Protein AF-A0A7R9UMK3-F1 (afdb_monomer_lite)

pLDDT: mean 78.73, std 10.6, range [45.69, 90.62]

InterPro domains:
  IPR011989 Armadillo-like helical [G3DSA:1.25.10.10] (1-99)
  IPR016024 Armadillo-type fold [SSF48371] (7-98)

Radius of gyration: 13.6 Å; chains: 1; bounding box: 42×24×35 Å

Structure (mmCIF, N/CA/C/O backbone):
data_AF-A0A7R9UMK3-F1
#
_entry.id   AF-A0A7R9UMK3-F1
#
loop_
_atom_site.group_PDB
_atom_site.id
_atom_site.type_symbol
_atom_site.label_atom_id
_atom_site.label_alt_id
_atom_site.label_comp_id
_atom_site.label_asym_id
_atom_site.label_entity_id
_atom_site.label_seq_id
_atom_site.pdbx_PDB_ins_code
_atom_site.Cartn_x
_atom_site.Cartn_y
_atom_site.Cartn_z
_atom_site.occupancy
_atom_site.B_iso_or_equiv
_atom_site.auth_seq_id
_atom_site.auth_comp_id
_atom_site.auth_asym_id
_atom_site.auth_atom_id
_atom_site.pdbx_PDB_model_num
ATOM 1 N N . LEU A 1 1 ? 23.736 1.283 -17.869 1.00 47.44 1 LEU A N 1
ATOM 2 C CA . LEU A 1 1 ? 22.917 0.227 -17.227 1.00 47.44 1 LEU A CA 1
ATOM 3 C C . LEU A 1 1 ? 22.351 -0.680 -18.312 1.00 47.44 1 LEU A C 1
ATOM 5 O O . LEU A 1 1 ? 21.834 -0.174 -19.297 1.00 47.44 1 LEU A O 1
ATOM 9 N N . VAL A 1 2 ? 22.539 -1.991 -18.178 1.00 45.69 2 VAL A N 1
ATOM 10 C CA . VAL A 1 2 ? 22.278 -2.986 -19.233 1.00 45.69 2 VAL A CA 1
ATOM 11 C C . VAL A 1 2 ? 20.762 -3.095 -19.517 1.00 45.69 2 VAL A C 1
ATOM 13 O O . VAL A 1 2 ? 20.002 -3.282 -18.564 1.00 45.69 2 VAL A O 1
ATOM 16 N N . PRO A 1 3 ? 20.295 -3.036 -20.782 1.00 54.78 3 PRO A N 1
ATOM 17 C CA . PRO A 1 3 ? 18.865 -3.061 -21.139 1.00 54.78 3 PRO A CA 1
ATOM 18 C C . PRO A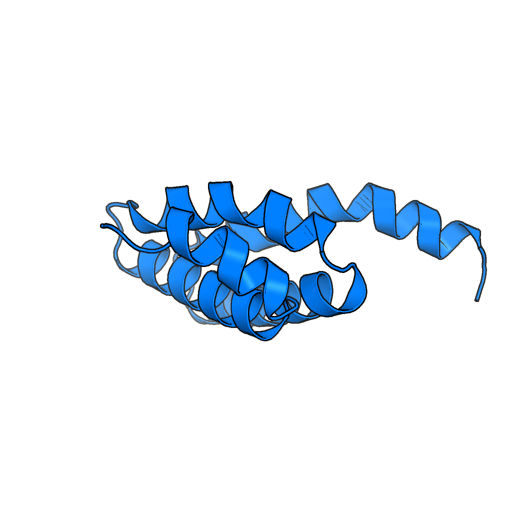 1 3 ? 18.089 -4.287 -20.619 1.00 54.78 3 PRO A C 1
ATOM 20 O O . PRO A 1 3 ? 16.875 -4.229 -20.421 1.00 54.78 3 PRO A O 1
ATOM 23 N N . HIS A 1 4 ? 18.781 -5.400 -20.366 1.00 50.16 4 HIS A N 1
ATOM 24 C CA . HIS A 1 4 ? 18.180 -6.649 -19.894 1.00 50.16 4 HIS A CA 1
ATOM 25 C C . HIS A 1 4 ? 17.728 -6.599 -18.427 1.00 50.16 4 HIS A C 1
ATOM 27 O O . HIS A 1 4 ? 16.719 -7.214 -18.085 1.00 50.16 4 HIS A O 1
ATOM 33 N N . ALA A 1 5 ? 18.404 -5.817 -17.578 1.00 56.62 5 ALA A N 1
ATOM 34 C CA . ALA A 1 5 ? 18.063 -5.701 -16.159 1.00 56.62 5 ALA A CA 1
ATOM 35 C C . ALA A 1 5 ? 16.691 -5.038 -15.952 1.00 56.62 5 ALA A C 1
ATOM 37 O O . ALA A 1 5 ? 15.896 -5.498 -15.138 1.00 56.62 5 ALA A O 1
ATOM 38 N N . ALA A 1 6 ? 16.364 -4.015 -16.751 1.00 57.12 6 ALA A N 1
ATOM 39 C CA . ALA A 1 6 ? 15.068 -3.335 -16.693 1.00 57.12 6 ALA A CA 1
ATOM 40 C C . ALA A 1 6 ? 13.896 -4.243 -17.116 1.00 57.12 6 ALA A C 1
AT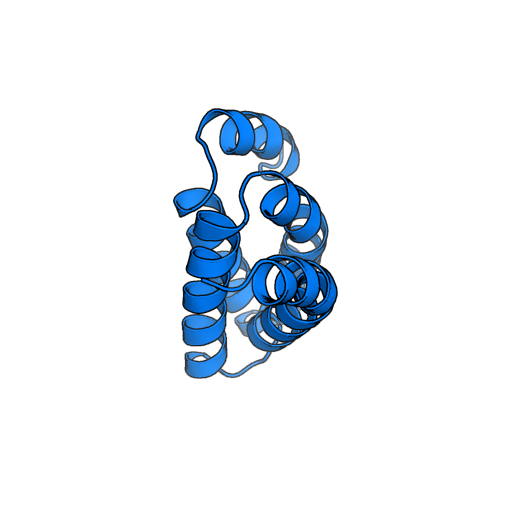OM 42 O O . ALA A 1 6 ? 12.787 -4.117 -16.598 1.00 57.12 6 ALA A O 1
ATOM 43 N N . ARG A 1 7 ? 14.135 -5.180 -18.044 1.00 58.12 7 ARG A N 1
ATOM 44 C CA . ARG A 1 7 ? 13.121 -6.136 -18.516 1.00 58.12 7 ARG A CA 1
ATOM 45 C C . ARG A 1 7 ? 12.919 -7.289 -17.530 1.00 58.12 7 ARG A C 1
ATOM 47 O O . ARG A 1 7 ? 11.781 -7.669 -17.286 1.00 58.12 7 ARG A O 1
ATOM 54 N N . ALA A 1 8 ? 14.004 -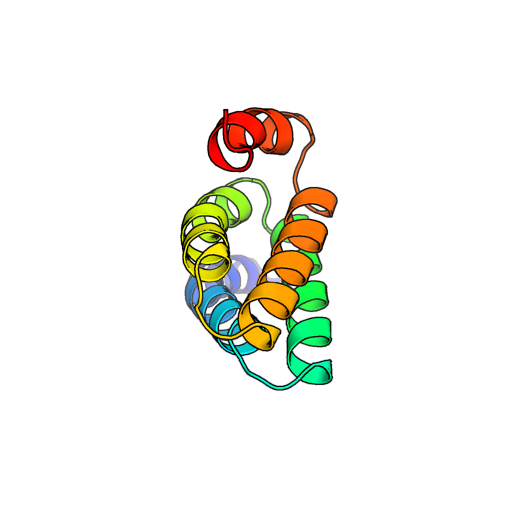7.785 -16.932 1.00 62.78 8 ALA A N 1
ATOM 55 C CA . ALA A 1 8 ? 13.951 -8.778 -15.861 1.00 62.78 8 ALA A CA 1
ATOM 56 C C . ALA A 1 8 ? 13.253 -8.225 -14.606 1.00 62.78 8 ALA A C 1
ATOM 58 O O . ALA A 1 8 ? 12.386 -8.888 -14.050 1.00 62.78 8 ALA A O 1
ATOM 59 N N . LEU A 1 9 ? 13.539 -6.974 -14.221 1.00 59.62 9 LEU A N 1
ATOM 60 C CA . LEU A 1 9 ? 12.853 -6.302 -13.111 1.00 59.62 9 LEU A CA 1
ATOM 61 C C . LEU A 1 9 ? 11.336 -6.248 -13.324 1.00 59.62 9 LEU A C 1
ATOM 63 O O . LEU A 1 9 ? 10.591 -6.600 -12.419 1.00 59.62 9 LEU A O 1
ATOM 67 N N . ARG A 1 10 ? 10.872 -5.906 -14.533 1.00 63.91 10 ARG A N 1
ATOM 68 C CA . ARG A 1 10 ? 9.435 -5.909 -14.863 1.00 63.91 10 ARG A CA 1
ATOM 69 C C . ARG A 1 10 ? 8.774 -7.285 -14.763 1.00 63.91 10 ARG A C 1
ATOM 71 O O . ARG A 1 10 ? 7.583 -7.341 -14.490 1.00 63.91 10 ARG A O 1
ATOM 78 N N . LEU A 1 11 ? 9.520 -8.369 -14.978 1.00 68.56 11 LEU A N 1
ATOM 79 C CA . LEU A 1 11 ? 9.017 -9.741 -14.846 1.00 68.56 11 LEU A CA 1
ATOM 80 C C . LEU A 1 11 ? 8.966 -10.204 -13.383 1.00 68.56 11 LEU A C 1
ATOM 82 O O . LEU A 1 11 ? 8.072 -10.959 -13.021 1.00 68.56 11 LEU A O 1
ATOM 86 N N . CYS A 1 12 ? 9.894 -9.737 -12.544 1.00 75.00 12 CYS A N 1
ATOM 87 C CA . CYS A 1 12 ? 9.924 -10.073 -11.117 1.00 75.00 12 CYS A CA 1
ATOM 88 C C . CYS A 1 12 ? 8.999 -9.190 -10.267 1.00 75.00 12 CYS A C 1
ATOM 90 O O . CYS A 1 12 ? 8.669 -9.558 -9.144 1.00 75.00 12 CYS A O 1
ATOM 92 N N . LEU A 1 13 ? 8.589 -8.027 -10.780 1.00 69.50 13 LEU A N 1
ATOM 93 C CA . LEU A 1 13 ? 7.737 -7.064 -10.079 1.00 69.50 13 LEU A CA 1
ATOM 94 C C . LEU A 1 13 ? 6.446 -7.652 -9.504 1.00 69.50 13 LEU A C 1
ATOM 96 O O . LEU A 1 13 ? 6.214 -7.419 -8.324 1.00 69.50 13 LEU A O 1
ATOM 100 N N . PRO A 1 14 ? 5.633 -8.419 -10.256 1.00 72.31 14 PRO A N 1
ATOM 101 C CA . PRO A 1 14 ? 4.412 -9.007 -9.710 1.00 72.31 14 PRO A CA 1
ATOM 102 C C . PRO A 1 14 ? 4.715 -9.899 -8.503 1.00 72.31 14 PRO A C 1
ATOM 104 O O . PRO A 1 14 ? 4.081 -9.776 -7.463 1.00 72.31 14 PRO A O 1
ATOM 107 N N . GLN A 1 15 ? 5.767 -10.717 -8.598 1.00 80.62 15 GLN A N 1
ATOM 108 C CA . GLN A 1 15 ? 6.180 -11.613 -7.516 1.00 80.62 15 GLN A CA 1
ATOM 109 C C . GLN A 1 15 ? 6.731 -10.859 -6.299 1.00 80.62 15 GLN A C 1
ATOM 111 O O . GLN A 1 15 ? 6.518 -11.271 -5.160 1.00 80.62 15 GLN A O 1
ATOM 116 N N . LEU A 1 16 ? 7.452 -9.755 -6.515 1.00 78.50 16 LEU A N 1
ATOM 117 C CA . LEU A 1 16 ? 7.923 -8.888 -5.432 1.00 78.50 16 LEU A CA 1
ATOM 118 C C . LEU A 1 16 ? 6.747 -8.202 -4.739 1.00 78.50 16 LEU A C 1
ATOM 120 O O . LEU A 1 16 ? 6.663 -8.217 -3.516 1.00 78.50 16 LEU A O 1
ATOM 124 N N . THR A 1 17 ? 5.822 -7.659 -5.522 1.00 76.44 17 THR A N 1
ATOM 125 C CA . THR A 1 17 ? 4.589 -7.040 -5.049 1.00 76.44 17 THR A CA 1
ATOM 126 C C . THR A 1 17 ? 3.751 -8.013 -4.217 1.00 76.44 17 THR A C 1
ATOM 128 O O . THR A 1 17 ? 3.358 -7.673 -3.105 1.00 76.44 17 THR A O 1
ATOM 131 N N . GLU A 1 18 ? 3.542 -9.243 -4.690 1.00 80.38 18 GLU A N 1
ATOM 132 C CA . GLU A 1 18 ? 2.835 -10.290 -3.940 1.00 80.38 18 GLU A CA 1
ATOM 133 C C . GLU A 1 18 ? 3.514 -10.608 -2.604 1.00 80.38 18 GLU A C 1
ATOM 135 O O . GLU A 1 18 ? 2.846 -10.721 -1.576 1.00 80.38 18 GLU A O 1
ATOM 140 N N . ARG A 1 19 ? 4.849 -10.703 -2.583 1.00 84.69 19 ARG A N 1
ATOM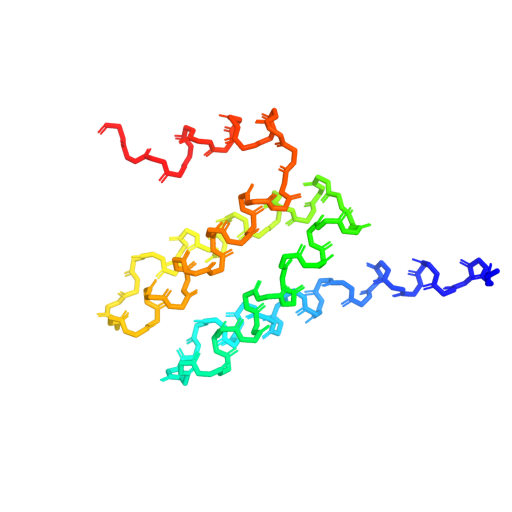 141 C CA . ARG A 1 19 ? 5.608 -10.931 -1.343 1.00 84.69 19 ARG A CA 1
ATOM 142 C C . ARG A 1 19 ? 5.483 -9.772 -0.358 1.00 84.69 19 ARG A C 1
ATOM 144 O O . ARG A 1 19 ? 5.363 -10.013 0.840 1.00 84.69 19 ARG A O 1
ATOM 151 N N . LEU A 1 20 ? 5.494 -8.534 -0.848 1.00 84.31 20 LEU A N 1
ATOM 152 C CA . LEU A 1 20 ? 5.292 -7.347 -0.016 1.00 84.31 20 LEU A CA 1
ATOM 153 C C . LEU A 1 20 ? 3.874 -7.310 0.557 1.00 84.31 20 LEU A C 1
ATOM 155 O O . LEU A 1 20 ? 3.706 -7.055 1.744 1.00 84.31 20 LEU A O 1
ATOM 159 N N . LEU A 1 21 ? 2.864 -7.635 -0.250 1.00 77.94 21 LEU A N 1
ATOM 160 C CA . LEU A 1 21 ? 1.480 -7.749 0.208 1.00 77.94 21 LEU A CA 1
ATOM 161 C C . LEU A 1 21 ? 1.317 -8.848 1.266 1.00 77.94 21 LEU A C 1
ATOM 163 O O . LEU A 1 21 ? 0.642 -8.630 2.268 1.00 77.94 21 LEU A O 1
ATOM 167 N N . ALA A 1 22 ? 1.976 -9.996 1.094 1.00 83.25 22 ALA A N 1
ATOM 168 C CA . ALA A 1 22 ? 1.977 -11.064 2.091 1.00 83.25 22 ALA A CA 1
ATOM 169 C C . ALA A 1 22 ? 2.633 -10.629 3.414 1.00 83.25 22 ALA A C 1
ATOM 171 O O . ALA A 1 22 ? 2.134 -10.976 4.481 1.00 83.25 22 ALA A O 1
ATOM 172 N N . ALA A 1 23 ? 3.711 -9.841 3.352 1.00 84.75 23 ALA A N 1
ATOM 173 C CA . ALA A 1 23 ? 4.366 -9.283 4.535 1.00 84.75 23 ALA A CA 1
ATOM 174 C C . ALA A 1 23 ? 3.507 -8.210 5.232 1.00 84.75 23 ALA A C 1
ATOM 176 O O . ALA A 1 23 ? 3.408 -8.209 6.455 1.00 84.75 23 ALA A O 1
ATOM 177 N N . LEU A 1 24 ? 2.816 -7.353 4.469 1.00 83.25 24 LEU A N 1
ATOM 178 C CA . LEU A 1 24 ? 1.847 -6.376 4.992 1.00 83.25 24 LEU A CA 1
ATOM 179 C C . LEU A 1 24 ? 0.644 -7.046 5.659 1.00 83.25 24 LEU A C 1
ATOM 181 O O . LEU A 1 24 ? 0.144 -6.571 6.673 1.00 83.25 24 LEU A O 1
ATOM 185 N N . ALA A 1 25 ? 0.201 -8.170 5.102 1.00 80.62 25 ALA A N 1
ATOM 186 C CA . ALA A 1 25 ? -0.825 -9.017 5.688 1.00 80.62 25 ALA A CA 1
ATOM 187 C C . ALA A 1 25 ? -0.261 -9.974 6.758 1.00 80.62 25 ALA A C 1
ATOM 189 O O . ALA A 1 25 ? -0.976 -10.868 7.203 1.00 80.62 25 ALA A O 1
ATOM 190 N N . GLY A 1 26 ? 1.006 -9.850 7.157 1.00 80.00 26 GLY A N 1
ATOM 191 C CA . GLY A 1 26 ? 1.575 -10.581 8.288 1.00 80.00 26 GLY A CA 1
ATOM 192 C C . GLY A 1 26 ? 1.105 -10.012 9.628 1.00 80.00 26 GLY A C 1
ATOM 193 O O . GLY A 1 26 ? 0.404 -9.006 9.665 1.00 80.00 26 GLY A O 1
ATOM 194 N N . GLY A 1 27 ? 1.483 -10.655 10.733 1.00 76.25 27 GLY A N 1
ATOM 195 C CA . GLY A 1 27 ? 1.220 -10.165 12.097 1.00 76.25 27 GLY A CA 1
ATOM 196 C C . GLY A 1 27 ? 2.419 -9.488 12.771 1.00 76.25 27 GLY A C 1
ATOM 197 O O . GLY A 1 27 ? 2.339 -9.179 13.953 1.00 76.25 27 GLY A O 1
ATOM 198 N N . ASP A 1 28 ? 3.529 -9.309 12.052 1.00 86.69 28 ASP A N 1
ATOM 199 C CA . ASP A 1 28 ? 4.777 -8.736 12.566 1.00 86.69 28 ASP A CA 1
ATOM 200 C C . ASP A 1 28 ? 4.893 -7.263 12.146 1.00 86.69 28 ASP A C 1
ATOM 202 O O . ASP A 1 28 ? 4.977 -6.958 10.956 1.00 86.69 28 ASP A O 1
ATOM 206 N N . GLU A 1 29 ? 4.849 -6.349 13.115 1.00 84.75 29 GLU A N 1
ATOM 207 C CA . GLU A 1 29 ? 4.783 -4.902 12.864 1.00 84.75 29 GLU A CA 1
ATOM 208 C C . GLU A 1 29 ? 6.039 -4.355 12.166 1.00 84.75 29 GLU A C 1
ATOM 210 O O . GLU A 1 29 ? 5.936 -3.492 11.287 1.00 84.75 29 GLU A O 1
ATOM 215 N N . ASP A 1 30 ? 7.222 -4.873 12.504 1.00 87.75 30 ASP A N 1
ATOM 216 C CA . ASP A 1 30 ? 8.481 -4.458 11.881 1.00 87.75 30 ASP A CA 1
ATOM 217 C C . ASP A 1 30 ? 8.524 -4.897 10.412 1.00 87.75 30 ASP A C 1
ATOM 219 O O . ASP A 1 30 ? 8.837 -4.101 9.519 1.00 87.75 30 ASP A O 1
ATOM 223 N N . ALA A 1 31 ? 8.128 -6.141 10.130 1.00 87.69 31 ALA A N 1
ATOM 224 C CA . ALA A 1 31 ? 8.023 -6.664 8.776 1.00 87.69 31 ALA A CA 1
ATOM 225 C C . ALA A 1 31 ? 6.980 -5.898 7.952 1.00 87.69 31 ALA A C 1
ATOM 227 O O . ALA A 1 31 ? 7.244 -5.566 6.794 1.00 87.69 31 ALA A O 1
ATOM 228 N N . GLN A 1 32 ? 5.826 -5.568 8.540 1.00 89.12 32 GLN A N 1
ATOM 229 C CA . GLN A 1 32 ? 4.803 -4.744 7.896 1.00 89.12 32 GLN A CA 1
ATOM 230 C C . GLN A 1 32 ? 5.345 -3.361 7.532 1.00 89.12 32 GLN A C 1
ATOM 232 O O . GLN A 1 32 ? 5.141 -2.888 6.412 1.00 89.12 32 GLN A O 1
ATOM 237 N N . ARG A 1 33 ? 6.070 -2.712 8.448 1.00 88.38 33 ARG A N 1
ATOM 238 C CA . ARG A 1 33 ? 6.648 -1.387 8.211 1.00 88.38 33 ARG A CA 1
ATOM 239 C C . ARG A 1 33 ? 7.680 -1.410 7.089 1.00 88.38 33 ARG A C 1
ATOM 241 O O . ARG A 1 33 ? 7.592 -0.602 6.163 1.00 88.38 33 ARG A O 1
ATOM 248 N N . VAL A 1 34 ? 8.618 -2.355 7.138 1.00 90.62 34 VAL A N 1
ATOM 249 C CA . VAL A 1 34 ? 9.645 -2.523 6.099 1.00 90.62 34 VAL A CA 1
ATOM 250 C C . VAL A 1 34 ? 8.998 -2.847 4.752 1.00 90.62 34 VAL A C 1
ATOM 252 O O . VAL A 1 34 ? 9.376 -2.274 3.729 1.00 90.62 34 VAL A O 1
ATOM 255 N N . ALA A 1 35 ? 7.977 -3.708 4.734 1.00 89.94 35 ALA A N 1
ATOM 256 C CA . ALA A 1 35 ? 7.237 -4.027 3.519 1.00 89.94 35 ALA A CA 1
ATOM 257 C C . ALA A 1 35 ? 6.512 -2.800 2.945 1.00 89.94 35 ALA A C 1
ATOM 259 O O . ALA A 1 35 ? 6.527 -2.593 1.732 1.00 89.94 35 ALA A O 1
ATOM 260 N N . ALA A 1 36 ? 5.929 -1.952 3.796 1.00 88.12 36 ALA A N 1
ATOM 261 C CA . ALA A 1 36 ? 5.258 -0.725 3.377 1.00 88.12 36 ALA A CA 1
ATOM 262 C C . ALA A 1 36 ? 6.249 0.292 2.779 1.00 88.12 36 ALA A C 1
ATOM 264 O O . ALA A 1 36 ? 5.960 0.939 1.770 1.00 88.12 36 ALA A O 1
ATOM 265 N N . GLU A 1 37 ? 7.432 0.440 3.378 1.00 89.25 37 GLU A N 1
ATOM 266 C CA . GLU A 1 37 ? 8.510 1.290 2.857 1.00 89.25 37 GLU A CA 1
ATOM 267 C C . GLU A 1 37 ? 9.041 0.780 1.510 1.00 89.25 37 GLU A C 1
ATOM 269 O O . GLU A 1 37 ? 9.138 1.557 0.558 1.00 89.25 37 GLU A O 1
ATOM 274 N N . ALA A 1 38 ? 9.282 -0.526 1.380 1.00 88.50 38 ALA A N 1
ATOM 275 C CA . ALA A 1 38 ? 9.690 -1.133 0.115 1.00 88.50 38 ALA A CA 1
ATOM 276 C C . ALA A 1 38 ? 8.616 -0.967 -0.974 1.00 88.50 38 ALA A C 1
ATOM 278 O O . ALA A 1 38 ? 8.929 -0.638 -2.119 1.00 88.50 38 ALA A O 1
ATOM 279 N N . LEU A 1 39 ? 7.338 -1.120 -0.619 1.00 86.50 39 LEU A N 1
ATOM 280 C CA . LEU A 1 39 ? 6.212 -0.897 -1.524 1.00 86.50 39 LEU A CA 1
ATOM 281 C C . LEU A 1 39 ? 6.167 0.551 -2.032 1.00 86.50 39 LEU A C 1
ATOM 283 O O . LEU A 1 39 ? 5.964 0.768 -3.226 1.00 86.50 39 LEU A O 1
ATOM 287 N N . CYS A 1 40 ? 6.429 1.536 -1.163 1.00 87.25 40 CYS A N 1
ATOM 288 C CA . CYS A 1 40 ? 6.577 2.940 -1.563 1.00 87.25 40 CYS A CA 1
ATOM 289 C C . CYS A 1 40 ? 7.619 3.090 -2.676 1.00 87.25 40 CYS A C 1
ATOM 291 O O . CYS A 1 40 ? 7.376 3.748 -3.684 1.00 87.25 40 CYS A O 1
ATOM 293 N N . GLU A 1 41 ? 8.787 2.478 -2.490 1.00 87.19 41 GLU A N 1
ATOM 294 C CA . GLU A 1 41 ? 9.898 2.588 -3.426 1.00 87.19 41 GLU A CA 1
ATOM 295 C C . GLU A 1 41 ? 9.580 1.913 -4.767 1.00 87.19 41 GLU A C 1
ATOM 297 O O . GLU A 1 41 ? 9.891 2.462 -5.827 1.00 87.19 41 GLU A O 1
ATOM 302 N N . VAL A 1 42 ? 8.897 0.763 -4.732 1.00 83.56 42 VAL A N 1
ATOM 303 C CA . VAL A 1 42 ? 8.420 0.071 -5.936 1.00 83.56 42 VAL A CA 1
ATOM 304 C C . VAL A 1 42 ? 7.419 0.942 -6.698 1.00 83.56 42 VAL A C 1
ATOM 306 O O . VAL A 1 42 ? 7.608 1.165 -7.895 1.00 83.56 42 VAL A O 1
ATOM 309 N N . VAL A 1 43 ? 6.398 1.482 -6.024 1.00 84.62 43 VAL A N 1
ATOM 310 C CA . VAL A 1 43 ? 5.385 2.351 -6.649 1.00 84.62 43 VAL A CA 1
ATOM 311 C C . VAL A 1 43 ? 6.030 3.611 -7.235 1.00 84.62 43 VAL A C 1
ATOM 313 O O . VAL A 1 43 ? 5.768 3.947 -8.390 1.00 84.62 43 VAL A O 1
ATOM 316 N N . SER A 1 44 ? 6.944 4.261 -6.507 1.00 84.19 44 SER A N 1
ATOM 317 C CA . SER A 1 44 ? 7.635 5.463 -6.991 1.00 84.19 44 SER A CA 1
ATOM 318 C C . SER A 1 44 ? 8.531 5.199 -8.205 1.00 84.19 44 SER A C 1
ATOM 320 O O . SER A 1 44 ? 8.638 6.054 -9.082 1.00 84.19 44 SER A O 1
ATOM 322 N N . LYS A 1 45 ? 9.188 4.035 -8.285 1.00 81.31 45 LYS A N 1
ATOM 323 C CA . LYS A 1 45 ? 10.129 3.716 -9.376 1.00 81.31 45 LYS A CA 1
ATOM 324 C C . LYS A 1 45 ? 9.468 3.102 -10.605 1.00 81.31 45 LYS A C 1
ATOM 326 O O . LYS A 1 45 ? 10.007 3.214 -11.706 1.00 81.31 45 LYS A O 1
ATOM 331 N N . MET A 1 46 ? 8.353 2.404 -10.426 1.00 73.44 46 MET A N 1
ATOM 332 C CA . MET A 1 46 ? 7.716 1.613 -11.484 1.00 73.44 46 MET A CA 1
ATOM 333 C C . MET A 1 46 ? 6.426 2.253 -12.005 1.00 73.44 46 MET A C 1
ATOM 335 O O . MET A 1 46 ? 5.915 1.838 -13.046 1.00 73.44 46 MET A O 1
ATOM 339 N N . GLY A 1 47 ? 5.979 3.326 -11.351 1.00 69.00 47 GLY A N 1
ATOM 340 C CA . GLY A 1 47 ? 4.958 4.231 -11.848 1.00 69.00 47 GLY A CA 1
ATOM 341 C C . GLY A 1 47 ? 3.539 3.687 -11.728 1.00 69.00 47 GLY A C 1
ATOM 342 O O . GLY A 1 47 ? 3.247 2.742 -10.995 1.00 69.00 47 GLY A O 1
ATOM 343 N N . GLU A 1 48 ? 2.654 4.319 -12.493 1.00 68.94 48 GLU A N 1
ATOM 344 C CA . GLU A 1 48 ? 1.200 4.273 -12.322 1.00 68.94 48 GLU A CA 1
ATOM 345 C C . GLU A 1 48 ? 0.604 2.858 -12.346 1.00 68.94 48 GLU A C 1
ATOM 347 O O . GLU A 1 48 ? -0.333 2.543 -11.615 1.00 68.94 48 GLU A O 1
ATOM 352 N N . ARG A 1 49 ? 1.173 1.955 -13.144 1.00 74.75 49 ARG A N 1
ATOM 353 C CA . ARG A 1 49 ? 0.623 0.606 -13.331 1.00 74.75 49 ARG A CA 1
ATOM 354 C C . ARG A 1 49 ? 0.621 -0.228 -12.049 1.00 74.75 49 ARG A C 1
ATOM 356 O O . ARG A 1 49 ? -0.336 -0.948 -11.796 1.00 74.75 49 ARG A O 1
ATOM 363 N N . VAL A 1 50 ? 1.659 -0.084 -11.224 1.00 78.56 50 VAL A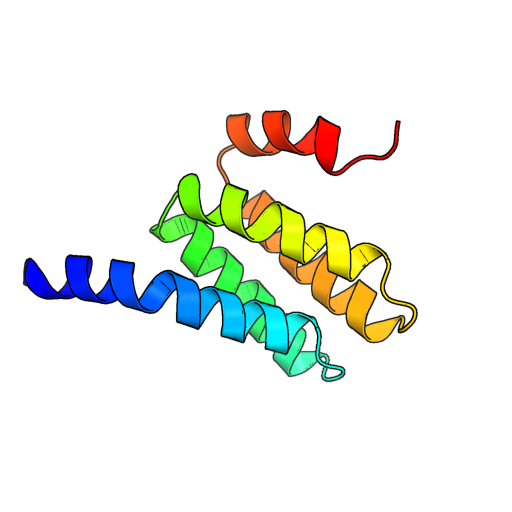 N 1
ATOM 364 C CA . VAL A 1 50 ? 1.809 -0.887 -10.003 1.00 78.56 50 VAL A CA 1
ATOM 365 C C . VAL A 1 50 ? 0.798 -0.466 -8.941 1.00 78.56 50 VAL A C 1
ATOM 367 O O . VAL A 1 50 ? 0.218 -1.316 -8.278 1.00 78.56 50 VAL A O 1
ATOM 370 N N . PHE A 1 51 ? 0.531 0.835 -8.803 1.00 81.56 51 PHE A N 1
ATOM 371 C CA . PHE A 1 51 ? -0.461 1.325 -7.844 1.00 81.56 51 PHE A CA 1
ATOM 372 C C . PHE A 1 51 ? -1.866 0.779 -8.140 1.00 81.56 51 PHE A C 1
ATOM 374 O O . PHE A 1 51 ? -2.558 0.332 -7.228 1.00 81.56 51 PHE A O 1
ATOM 381 N N . ALA A 1 52 ? -2.259 0.754 -9.417 1.00 80.62 52 ALA A N 1
ATOM 382 C CA . ALA A 1 52 ? -3.546 0.204 -9.838 1.00 80.62 52 ALA A CA 1
ATOM 383 C C . ALA A 1 52 ? -3.664 -1.309 -9.565 1.00 80.62 52 ALA A C 1
ATOM 385 O O . ALA A 1 52 ? -4.727 -1.775 -9.171 1.00 80.62 52 ALA A O 1
ATOM 386 N N . GLU A 1 53 ? -2.578 -2.070 -9.727 1.00 79.88 53 GLU A N 1
ATOM 387 C CA . GLU A 1 53 ? -2.541 -3.509 -9.414 1.00 79.88 53 GLU A CA 1
ATOM 388 C C . GLU A 1 53 ? -2.572 -3.789 -7.901 1.00 79.88 53 GLU A C 1
ATOM 390 O O . GLU A 1 53 ? -3.132 -4.792 -7.463 1.00 79.88 53 GLU A O 1
ATOM 395 N N . LEU A 1 54 ? -2.001 -2.892 -7.092 1.00 79.25 54 LEU A N 1
ATOM 396 C CA . LEU A 1 54 ? -1.964 -3.000 -5.631 1.00 79.25 54 LEU A CA 1
ATOM 397 C C . LEU A 1 54 ? -3.303 -2.681 -4.961 1.00 79.25 54 LEU A C 1
ATOM 399 O O . LEU A 1 54 ? -3.608 -3.231 -3.900 1.00 79.25 54 LEU A O 1
ATOM 403 N N . LEU A 1 55 ? -4.086 -1.781 -5.558 1.00 81.38 55 LEU A N 1
ATOM 404 C CA . LEU A 1 55 ? -5.303 -1.233 -4.959 1.00 81.38 55 LEU A CA 1
ATOM 405 C C . LEU A 1 55 ? -6.306 -2.314 -4.506 1.00 81.38 55 LEU A C 1
ATOM 407 O O . LEU A 1 55 ? -6.747 -2.256 -3.355 1.00 81.38 55 LEU A O 1
ATOM 411 N N . PRO A 1 56 ? -6.646 -3.328 -5.333 1.00 83.31 56 PRO A N 1
ATOM 412 C CA . PRO A 1 56 ? -7.608 -4.359 -4.946 1.00 83.31 56 PRO A CA 1
ATOM 413 C C . PRO A 1 56 ? -7.118 -5.218 -3.776 1.00 83.31 56 PRO A C 1
ATOM 415 O O . PRO A 1 56 ? -7.901 -5.550 -2.887 1.00 83.31 56 PRO A O 1
ATOM 418 N N . ALA A 1 57 ? -5.822 -5.547 -3.745 1.00 81.00 57 ALA A N 1
ATOM 419 C CA . ALA A 1 57 ? -5.231 -6.356 -2.682 1.00 81.00 57 ALA A CA 1
ATOM 420 C C . ALA A 1 57 ? -5.198 -5.602 -1.346 1.00 81.00 57 ALA A C 1
ATOM 422 O O . ALA A 1 57 ? -5.583 -6.151 -0.313 1.00 81.00 57 ALA A O 1
ATOM 423 N N . LEU A 1 58 ? -4.811 -4.322 -1.370 1.00 81.31 58 LEU A N 1
ATOM 424 C CA . LEU A 1 58 ? -4.859 -3.463 -0.187 1.00 81.31 58 LEU A CA 1
ATOM 425 C C . LEU A 1 58 ? -6.302 -3.296 0.305 1.00 81.31 58 LEU A C 1
ATOM 427 O O . LEU A 1 58 ? -6.565 -3.426 1.494 1.00 81.31 58 LEU A O 1
ATOM 431 N N . ARG A 1 59 ? -7.268 -3.101 -0.596 1.00 82.69 59 ARG A N 1
ATOM 432 C CA . ARG A 1 59 ? -8.682 -2.979 -0.222 1.00 82.69 59 ARG A CA 1
ATOM 433 C C . ARG A 1 59 ? -9.235 -4.247 0.429 1.00 82.69 59 ARG A C 1
ATOM 435 O O . ARG A 1 59 ? -9.957 -4.144 1.417 1.00 82.69 59 ARG A O 1
ATOM 442 N N . ALA A 1 60 ? -8.883 -5.425 -0.084 1.00 82.44 60 ALA A N 1
ATOM 443 C CA . ALA A 1 60 ? -9.274 -6.693 0.528 1.00 82.44 60 ALA A CA 1
ATOM 444 C C . ALA A 1 60 ? -8.742 -6.817 1.968 1.00 82.44 60 ALA A C 1
ATOM 446 O O . ALA A 1 60 ? -9.463 -7.267 2.855 1.00 82.44 60 ALA A O 1
ATOM 447 N N . GLY A 1 61 ? -7.516 -6.346 2.216 1.00 81.19 61 GLY A N 1
ATOM 448 C CA . GLY A 1 61 ? -6.903 -6.353 3.544 1.00 81.19 61 GLY A CA 1
ATOM 449 C C . GLY A 1 61 ? -7.528 -5.381 4.555 1.00 81.19 61 GLY A C 1
ATOM 450 O O . GLY A 1 61 ? -7.426 -5.609 5.758 1.00 81.19 61 GLY A O 1
ATOM 451 N N . LEU A 1 62 ? -8.223 -4.326 4.107 1.00 82.44 62 LEU A N 1
ATOM 452 C CA . LEU A 1 62 ? -8.919 -3.391 5.007 1.00 82.44 62 LEU A CA 1
ATOM 453 C C . LEU A 1 62 ? -10.099 -4.049 5.740 1.00 82.44 62 LEU A C 1
ATOM 455 O O . LEU A 1 62 ? -10.466 -3.611 6.829 1.00 82.44 62 LEU A O 1
ATOM 459 N N . GLY A 1 63 ? -10.681 -5.097 5.152 1.00 83.06 63 GLY A N 1
ATOM 460 C CA . GLY A 1 63 ? -11.767 -5.882 5.741 1.00 83.06 63 GLY A CA 1
ATOM 461 C C . GLY A 1 63 ? -11.304 -7.070 6.588 1.00 83.06 63 GLY A C 1
ATOM 462 O O . GLY A 1 63 ? -12.148 -7.867 6.993 1.00 83.06 63 GLY A O 1
ATOM 463 N N . ASP A 1 64 ? -9.998 -7.232 6.829 1.00 85.12 64 ASP A N 1
ATOM 464 C CA . ASP A 1 64 ? -9.479 -8.389 7.563 1.00 85.12 64 ASP A CA 1
ATOM 465 C C . ASP A 1 64 ? -9.970 -8.372 9.029 1.00 85.12 64 ASP A C 1
ATOM 467 O O . ASP A 1 64 ? -9.932 -7.317 9.678 1.00 85.12 64 ASP A O 1
ATOM 471 N N . PRO A 1 65 ? -10.459 -9.502 9.579 1.00 86.06 65 PRO A N 1
ATOM 472 C CA . PRO A 1 65 ? -10.906 -9.569 10.970 1.00 86.06 65 PRO A CA 1
ATOM 473 C C . PRO A 1 65 ? -9.781 -9.257 11.967 1.00 86.06 65 PRO A C 1
ATOM 475 O O . PRO A 1 65 ? -10.056 -8.705 13.036 1.00 86.06 65 PRO A O 1
ATOM 478 N N . GLU A 1 66 ? -8.524 -9.525 11.607 1.00 85.75 66 GLU A N 1
ATOM 479 C CA . GLU A 1 66 ? -7.363 -9.315 12.468 1.00 85.75 66 GLU A CA 1
ATOM 480 C C . GLU A 1 66 ? -6.921 -7.835 12.475 1.00 85.75 66 GLU A C 1
ATOM 482 O O . GLU A 1 66 ? -6.524 -7.296 11.433 1.00 85.75 66 GLU A O 1
ATOM 487 N N . PRO A 1 67 ? -6.934 -7.147 13.634 1.00 85.75 67 PRO A N 1
ATOM 488 C CA . PRO A 1 67 ? -6.542 -5.740 13.729 1.00 85.75 67 PRO A CA 1
ATOM 489 C C . PRO A 1 67 ? -5.124 -5.450 13.231 1.00 85.75 67 PRO A C 1
ATOM 491 O O . PRO A 1 67 ? -4.931 -4.479 12.501 1.00 85.75 67 PRO A O 1
ATOM 494 N N . GLN A 1 68 ? -4.151 -6.300 13.564 1.00 83.62 68 GLN A N 1
ATOM 495 C CA . GLN A 1 68 ? -2.752 -6.141 13.161 1.00 83.62 68 GLN A CA 1
ATOM 496 C C . GLN A 1 68 ? -2.618 -6.143 11.637 1.00 83.62 68 GLN A C 1
ATOM 498 O O . GLN A 1 68 ? -1.880 -5.341 11.069 1.00 83.62 68 GLN A O 1
ATOM 503 N N . ARG A 1 69 ? -3.379 -7.001 10.951 1.00 83.38 69 ARG A N 1
ATOM 504 C CA . ARG A 1 69 ? -3.348 -7.104 9.487 1.00 83.38 69 ARG A CA 1
ATOM 505 C C . ARG A 1 69 ? -3.957 -5.861 8.846 1.00 83.38 69 ARG A C 1
ATOM 507 O O . ARG A 1 69 ? -3.386 -5.324 7.901 1.00 83.38 69 ARG A O 1
ATOM 514 N N . ARG A 1 70 ? -5.045 -5.326 9.416 1.00 87.94 70 ARG A N 1
ATOM 515 C CA . ARG A 1 70 ? -5.606 -4.037 8.977 1.00 87.94 70 ARG A CA 1
ATOM 516 C C . ARG A 1 70 ? -4.613 -2.889 9.145 1.00 87.94 70 ARG A C 1
ATOM 518 O O . ARG A 1 70 ? -4.514 -2.049 8.257 1.00 87.94 70 ARG A O 1
ATOM 525 N N . VAL A 1 71 ? -3.866 -2.851 10.251 1.00 86.81 71 VAL A N 1
ATOM 526 C CA . VAL A 1 71 ? -2.839 -1.822 10.495 1.00 86.81 71 VAL A CA 1
ATOM 527 C C . VAL A 1 71 ? -1.739 -1.887 9.436 1.00 86.81 71 VAL A C 1
ATOM 529 O O . VAL A 1 71 ? -1.454 -0.867 8.805 1.00 86.81 71 VAL A O 1
ATOM 532 N N . GLY A 1 72 ? -1.182 -3.073 9.178 1.00 87.31 72 GLY A N 1
ATOM 533 C CA . GLY A 1 72 ? -0.171 -3.267 8.136 1.00 87.31 72 GLY A CA 1
ATOM 534 C C . GLY A 1 72 ? -0.664 -2.834 6.759 1.00 87.31 72 GLY A C 1
ATOM 535 O O . GLY A 1 72 ? 0.010 -2.085 6.051 1.00 87.31 72 GLY A O 1
ATOM 536 N N . VAL A 1 73 ? -1.891 -3.212 6.407 1.00 87.06 73 VAL A N 1
ATOM 537 C CA . VAL A 1 73 ? -2.529 -2.817 5.146 1.00 87.06 73 VAL A CA 1
ATOM 538 C C . VAL A 1 73 ? -2.740 -1.301 5.057 1.00 87.06 73 VAL A C 1
ATOM 540 O O . VAL A 1 73 ? -2.440 -0.709 4.019 1.00 87.06 73 VAL A O 1
ATOM 543 N N . CYS A 1 74 ? -3.185 -0.645 6.133 1.00 88.25 74 CYS A N 1
ATOM 544 C CA . CYS A 1 74 ? -3.318 0.813 6.194 1.00 88.25 74 CYS A CA 1
ATOM 545 C C . CYS A 1 74 ? -1.968 1.523 6.017 1.00 88.25 74 CYS A C 1
ATOM 547 O O . CYS A 1 74 ? -1.890 2.517 5.289 1.00 88.25 74 CYS A O 1
ATOM 549 N N . TYR A 1 75 ? -0.897 1.002 6.623 1.00 88.12 75 TYR A N 1
ATOM 550 C CA . TYR A 1 75 ? 0.459 1.500 6.393 1.00 88.12 75 TYR A CA 1
ATOM 551 C C . TYR A 1 75 ? 0.862 1.356 4.926 1.00 88.12 75 TYR A C 1
ATOM 553 O O . TYR A 1 75 ? 1.288 2.334 4.310 1.00 88.12 75 TYR A O 1
ATOM 561 N N . GLY A 1 76 ? 0.675 0.170 4.341 1.00 88.00 76 GLY A N 1
ATOM 562 C CA . GLY A 1 76 ? 0.943 -0.078 2.925 1.00 88.00 76 GLY A CA 1
ATOM 563 C C . GLY A 1 76 ? 0.194 0.893 2.011 1.00 88.00 76 GLY A C 1
ATOM 564 O O . GLY A 1 76 ? 0.792 1.481 1.110 1.00 88.00 76 GLY A O 1
ATOM 565 N N . LEU A 1 77 ? -1.088 1.139 2.290 1.00 87.19 77 LEU A N 1
ATOM 566 C CA . LEU A 1 77 ? -1.920 2.073 1.534 1.00 87.19 77 LEU A CA 1
ATOM 567 C C . LEU A 1 77 ? -1.427 3.521 1.651 1.00 87.19 77 LEU A C 1
ATOM 569 O O . LEU A 1 77 ? -1.301 4.202 0.635 1.00 87.19 77 LEU A O 1
ATOM 573 N N . ALA A 1 78 ? -1.096 3.990 2.857 1.00 87.69 78 ALA A N 1
ATOM 574 C CA . ALA A 1 78 ? -0.567 5.338 3.064 1.00 87.69 78 ALA A CA 1
ATOM 575 C C . ALA A 1 78 ? 0.741 5.565 2.285 1.00 87.69 78 ALA A C 1
ATOM 577 O O . ALA A 1 78 ? 0.930 6.608 1.654 1.00 87.69 78 ALA A O 1
ATOM 578 N N . GLN A 1 79 ? 1.623 4.562 2.276 1.00 87.88 79 GLN A N 1
ATOM 579 C CA . GLN A 1 79 ? 2.871 4.598 1.517 1.00 87.88 79 GLN A CA 1
ATOM 580 C C . GLN A 1 79 ? 2.621 4.588 0.005 1.00 87.88 79 GLN A C 1
ATOM 582 O O . GLN A 1 79 ? 3.218 5.384 -0.721 1.00 87.88 79 GLN A O 1
ATOM 587 N N . ALA A 1 80 ? 1.712 3.732 -0.465 1.00 85.50 80 ALA A N 1
ATOM 588 C CA . ALA A 1 80 ? 1.334 3.643 -1.871 1.00 85.50 80 ALA A CA 1
ATOM 589 C C . ALA A 1 80 ? 0.749 4.969 -2.382 1.00 85.50 80 ALA A C 1
ATOM 591 O O . ALA A 1 80 ? 1.154 5.458 -3.433 1.00 85.50 80 ALA A O 1
ATOM 592 N N . VAL A 1 81 ? -0.141 5.593 -1.604 1.00 87.06 81 VAL A N 1
ATOM 593 C CA . VAL A 1 81 ? -0.737 6.901 -1.913 1.00 87.06 81 VAL A CA 1
ATOM 594 C C . VAL A 1 81 ? 0.317 8.007 -1.938 1.00 87.06 81 VAL A C 1
ATOM 596 O O . VAL A 1 81 ? 0.278 8.861 -2.820 1.00 87.06 81 VAL A O 1
ATOM 599 N N . ARG A 1 82 ? 1.287 7.994 -1.014 1.00 86.19 82 ARG A N 1
ATOM 600 C CA . ARG A 1 82 ? 2.395 8.965 -1.023 1.00 86.19 82 ARG A CA 1
ATOM 601 C C . ARG A 1 82 ? 3.290 8.806 -2.255 1.00 86.19 82 ARG A C 1
ATOM 603 O O . ARG A 1 82 ? 3.830 9.794 -2.745 1.00 86.19 82 ARG A O 1
ATOM 610 N N . ALA A 1 83 ? 3.476 7.573 -2.716 1.00 86.12 83 ALA A N 1
ATOM 611 C CA . ALA A 1 83 ? 4.327 7.242 -3.851 1.00 86.12 83 ALA A CA 1
ATOM 612 C C . ALA A 1 83 ? 3.663 7.488 -5.214 1.00 86.12 83 ALA A C 1
ATOM 614 O O . ALA A 1 83 ? 4.371 7.724 -6.195 1.00 86.12 83 ALA A O 1
ATOM 615 N N . ALA A 1 84 ? 2.334 7.391 -5.285 1.00 85.56 84 ALA A N 1
ATOM 616 C CA . ALA A 1 84 ? 1.573 7.488 -6.523 1.00 85.56 84 ALA A CA 1
ATOM 617 C C . ALA A 1 84 ? 1.360 8.948 -6.984 1.00 85.56 84 ALA A C 1
ATOM 619 O O . ALA A 1 84 ? 1.256 9.863 -6.160 1.00 85.56 84 ALA A O 1
ATOM 620 N N . PRO A 1 85 ? 1.237 9.201 -8.303 1.00 83.44 85 PRO A N 1
ATOM 621 C CA . PRO A 1 85 ? 0.897 10.524 -8.818 1.00 83.44 85 PRO A CA 1
ATOM 622 C C . PRO A 1 85 ? -0.473 11.003 -8.328 1.00 83.44 85 PRO A C 1
ATOM 624 O O . PRO A 1 85 ? -1.431 10.232 -8.253 1.00 83.44 85 PRO A O 1
ATOM 627 N N . ARG A 1 86 ? -0.599 12.312 -8.068 1.00 82.00 86 ARG A N 1
ATOM 628 C CA . ARG A 1 86 ? -1.836 12.928 -7.546 1.00 82.00 86 ARG A CA 1
ATOM 629 C C . ARG A 1 86 ? -3.085 12.593 -8.360 1.00 82.00 86 ARG A C 1
ATOM 631 O O . ARG A 1 86 ? -4.131 12.359 -7.766 1.00 82.00 86 ARG A O 1
ATOM 638 N N . GLU A 1 87 ? -2.993 12.585 -9.687 1.00 82.25 87 GLU A N 1
ATOM 639 C CA . GLU A 1 87 ? -4.141 12.277 -10.554 1.00 82.25 87 GLU A CA 1
ATOM 640 C C . GLU A 1 87 ? -4.645 10.847 -10.353 1.00 82.25 87 GLU A C 1
ATOM 642 O O . GLU A 1 87 ? -5.847 10.596 -10.340 1.00 82.25 87 GLU A O 1
ATOM 647 N N . GLN A 1 88 ? -3.735 9.919 -10.082 1.00 79.19 88 GLN A N 1
ATOM 648 C CA . GLN A 1 88 ? -4.087 8.530 -9.861 1.00 79.19 88 GLN A CA 1
ATOM 649 C C . GLN A 1 88 ? -4.642 8.282 -8.461 1.00 79.19 88 GLN A C 1
ATOM 651 O O . GLN A 1 88 ? -5.589 7.517 -8.301 1.00 79.19 88 GLN A O 1
ATOM 656 N N . VAL A 1 89 ? -4.111 8.983 -7.456 1.00 82.19 89 VAL A N 1
ATOM 657 C CA . VAL A 1 89 ? -4.699 8.996 -6.111 1.00 82.19 89 VAL A CA 1
ATOM 658 C C . VAL A 1 89 ? -6.126 9.538 -6.164 1.00 82.19 89 V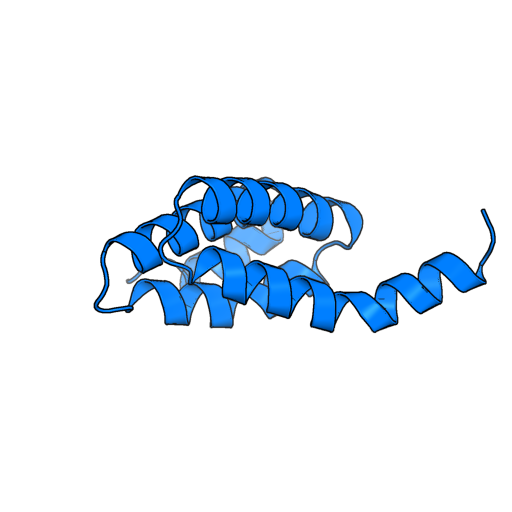AL A C 1
ATOM 660 O O . VAL A 1 89 ? -7.010 8.957 -5.548 1.00 82.19 89 VAL A O 1
ATOM 663 N N . LYS A 1 90 ? -6.382 10.610 -6.926 1.00 81.12 90 LYS A N 1
ATOM 664 C CA . LYS A 1 90 ? -7.739 11.149 -7.118 1.00 81.12 90 LYS A CA 1
ATOM 665 C C . LYS A 1 90 ? -8.664 10.153 -7.814 1.00 81.12 90 LYS A C 1
ATOM 667 O O . LYS A 1 90 ? -9.804 10.011 -7.386 1.00 81.12 90 LYS A O 1
ATOM 672 N N . ALA A 1 91 ? -8.181 9.464 -8.849 1.00 81.06 91 ALA A N 1
ATOM 673 C CA . ALA A 1 91 ? -8.955 8.434 -9.538 1.00 81.06 91 ALA A CA 1
ATOM 674 C C . ALA A 1 91 ? -9.303 7.265 -8.598 1.00 81.06 91 ALA A C 1
ATOM 676 O O . ALA A 1 91 ? -10.448 6.827 -8.557 1.00 81.06 91 ALA A O 1
ATOM 677 N N . ALA A 1 92 ? -8.342 6.822 -7.784 1.00 75.56 92 ALA A N 1
ATOM 678 C CA . ALA A 1 92 ? -8.536 5.756 -6.806 1.00 75.56 92 ALA A CA 1
ATOM 679 C C . ALA A 1 92 ? -9.321 6.192 -5.557 1.00 75.56 92 ALA A C 1
ATOM 681 O O . ALA A 1 92 ? -9.882 5.347 -4.865 1.00 75.56 92 ALA A O 1
ATOM 682 N N . ALA A 1 93 ? -9.386 7.490 -5.240 1.00 73.19 93 ALA A N 1
ATOM 683 C CA . ALA A 1 93 ? -10.051 7.991 -4.037 1.00 73.19 93 ALA A CA 1
ATOM 684 C C . ALA A 1 93 ? -11.538 7.610 -3.988 1.00 73.19 93 ALA A C 1
ATOM 686 O O . ALA A 1 93 ? -12.038 7.292 -2.914 1.00 73.19 93 ALA A O 1
ATOM 687 N N . GLY A 1 94 ? -12.216 7.572 -5.141 1.00 71.12 94 GLY A N 1
ATOM 688 C CA . GLY A 1 94 ? -13.606 7.112 -5.233 1.00 71.12 94 GLY A CA 1
ATOM 689 C C . GLY A 1 94 ? -13.790 5.613 -4.964 1.00 71.12 94 GLY A C 1
ATOM 690 O O . GLY A 1 94 ? -14.884 5.184 -4.621 1.00 71.12 94 GLY A O 1
ATOM 691 N N . GLU A 1 95 ? -12.729 4.813 -5.092 1.00 69.12 95 GLU A N 1
ATOM 692 C CA . GLU A 1 95 ? -12.743 3.375 -4.795 1.00 69.12 95 GLU A CA 1
ATOM 693 C C . GLU A 1 95 ? -12.245 3.050 -3.377 1.00 69.12 95 GLU A C 1
ATOM 695 O O . GLU A 1 95 ? -12.599 2.005 -2.825 1.00 69.12 95 GLU A O 1
ATOM 700 N N . LEU A 1 96 ? -11.407 3.924 -2.804 1.00 65.75 96 LEU A N 1
ATOM 701 C CA . LEU A 1 96 ? -10.798 3.773 -1.479 1.00 65.75 96 LEU A CA 1
ATOM 702 C C . LEU A 1 96 ? -11.652 4.349 -0.346 1.00 65.75 96 LEU A C 1
ATOM 704 O O . LEU A 1 96 ? -11.565 3.863 0.781 1.00 65.75 96 LEU A O 1
ATOM 708 N N . LEU A 1 97 ? -12.441 5.389 -0.618 1.00 64.62 97 LEU A N 1
ATOM 709 C CA . LEU A 1 97 ? -13.300 6.016 0.379 1.00 64.62 97 LEU A CA 1
ATOM 710 C C . LEU A 1 97 ? -14.715 5.429 0.281 1.00 64.62 97 LEU A C 1
ATOM 712 O O . LEU A 1 97 ? -15.292 5.433 -0.808 1.00 64.62 97 LEU A O 1
ATOM 716 N N . PRO A 1 98 ? -15.294 4.919 1.383 1.00 54.75 98 PRO A N 1
ATOM 717 C CA . PRO A 1 98 ? -16.721 4.631 1.409 1.00 54.75 98 PRO A CA 1
ATOM 718 C C . PRO A 1 98 ? -17.499 5.940 1.201 1.00 54.75 98 PRO A C 1
ATOM 720 O O . PRO A 1 98 ? -17.099 6.984 1.721 1.00 54.75 98 PRO A O 1
ATOM 723 N N . ALA A 1 99 ? -18.562 5.865 0.395 1.00 49.78 99 ALA A N 1
ATOM 724 C CA . ALA A 1 99 ? -19.466 6.979 0.104 1.00 49.78 99 ALA A CA 1
ATOM 725 C C . ALA A 1 99 ? -20.210 7.473 1.353 1.00 49.78 99 ALA A C 1
ATOM 727 O O . ALA A 1 99 ? -20.519 6.628 2.227 1.00 49.78 99 ALA A O 1
#

Secondary structure (DSSP, 8-state):
--HHHHHHHHHHHHHHHHHHHHHHTSS-HHHHHHHHHHHHHHHHHH-HHHHHHHHHHHHHHHT-SSHHHHHHHHHHHHHHHHHS-HHHHHHHHHHHS--

Organism: Diacronema lutheri (NCBI:txid2081491)

Sequence (99 aa):
LVPHAARALRLCLPQLTERLLAALAGGDEDAQRVAAEALCEVVSKMGERVFAELLPALRAGLGDPEPQRRVGVCYGLAQAVRAAPREQVKAAAGELLPA

Foldseek 3Di:
DDPVVVVVCVVCLVVLLVVLLVQLQDLDQVSLLVSLQVLLVSCLVVADVSLVVCLVSLVVQCPDPDPSSNVSSVSNNVSNLVRYDPVSNVVCVVVNDDD